Protein AF-A0A7W6G8P4-F1 (afdb_monomer_lite)

Organism: NCBI:txid563162

Structure (mmCIF, N/CA/C/O backbone):
data_AF-A0A7W6G8P4-F1
#
_entry.id   AF-A0A7W6G8P4-F1
#
loop_
_atom_site.group_PDB
_atom_site.id
_atom_site.type_symbol
_atom_site.label_atom_id
_atom_site.label_alt_id
_atom_site.label_comp_id
_atom_site.label_asym_id
_atom_site.label_entity_id
_atom_site.label_seq_id
_atom_site.pdbx_PDB_ins_code
_atom_site.Cartn_x
_atom_site.Cartn_y
_atom_site.Cartn_z
_atom_site.occupancy
_atom_site.B_iso_or_equiv
_atom_site.auth_seq_id
_atom_site.auth_comp_id
_atom_site.auth_asym_id
_atom_site.auth_atom_id
_atom_site.pdbx_PDB_model_num
ATOM 1 N N . MET A 1 1 ? -8.821 2.209 -4.587 1.00 87.88 1 MET A N 1
ATOM 2 C CA . MET A 1 1 ? -7.518 1.733 -4.073 1.00 87.88 1 MET A CA 1
ATOM 3 C C . MET A 1 1 ? -6.328 2.137 -4.944 1.00 87.88 1 MET A C 1
ATOM 5 O O . MET A 1 1 ? -5.548 2.954 -4.483 1.00 87.88 1 MET A O 1
ATOM 9 N N . LYS A 1 2 ? -6.183 1.670 -6.198 1.00 90.88 2 LYS A N 1
ATOM 10 C CA . LYS A 1 2 ? -5.050 2.070 -7.073 1.00 90.88 2 LYS A CA 1
ATOM 11 C C . LYS A 1 2 ? -4.838 3.594 -7.137 1.00 90.88 2 LYS A C 1
ATOM 13 O O . LYS A 1 2 ? -3.726 4.069 -6.953 1.00 90.88 2 LYS A O 1
ATOM 18 N N . SER A 1 3 ? -5.909 4.361 -7.347 1.00 89.56 3 SER A N 1
ATOM 19 C CA . SER A 1 3 ? -5.867 5.833 -7.365 1.00 89.56 3 SER A CA 1
ATOM 20 C C . SER A 1 3 ? -5.354 6.444 -6.056 1.00 89.56 3 SER A C 1
ATOM 22 O O . SER A 1 3 ? -4.616 7.423 -6.090 1.00 89.56 3 SER A O 1
ATOM 24 N N . ALA A 1 4 ? -5.699 5.846 -4.915 1.00 89.50 4 ALA A N 1
ATOM 25 C CA . ALA A 1 4 ? -5.239 6.270 -3.598 1.00 89.50 4 ALA A CA 1
ATOM 26 C C . ALA A 1 4 ? -3.732 6.058 -3.433 1.00 89.50 4 ALA A C 1
ATOM 28 O O . ALA A 1 4 ? -3.026 6.955 -2.994 1.00 89.50 4 ALA A O 1
ATOM 29 N N . LEU A 1 5 ? -3.231 4.897 -3.860 1.00 92.12 5 LEU A N 1
ATOM 30 C CA . LEU A 1 5 ? -1.807 4.561 -3.836 1.00 92.12 5 LEU A CA 1
ATOM 31 C C . LEU A 1 5 ? -0.981 5.492 -4.737 1.00 92.12 5 LEU A C 1
ATOM 33 O O . LEU A 1 5 ? 0.077 5.972 -4.326 1.00 92.12 5 LEU A O 1
ATOM 37 N N . VAL A 1 6 ? -1.505 5.829 -5.920 1.00 94.00 6 VAL A N 1
ATOM 38 C CA . VAL A 1 6 ? -0.898 6.844 -6.796 1.00 94.00 6 VAL A CA 1
ATOM 39 C C . VAL A 1 6 ? -0.888 8.214 -6.113 1.00 94.00 6 VAL A C 1
ATOM 41 O O . VAL A 1 6 ? 0.149 8.874 -6.076 1.00 94.00 6 VAL A O 1
ATOM 44 N N . GLY A 1 7 ? -2.009 8.626 -5.511 1.00 89.81 7 GLY A N 1
ATOM 45 C CA . GLY A 1 7 ? -2.103 9.868 -4.731 1.00 89.81 7 GLY A CA 1
ATOM 46 C C . GLY A 1 7 ? -1.188 9.898 -3.497 1.00 89.81 7 GLY A C 1
ATOM 47 O O . GLY A 1 7 ? -0.763 10.967 -3.058 1.00 89.81 7 GLY A O 1
ATOM 48 N N . ALA A 1 8 ? -0.824 8.728 -2.973 1.00 89.94 8 ALA A N 1
ATOM 49 C CA . ALA A 1 8 ? 0.129 8.562 -1.883 1.00 89.94 8 ALA A CA 1
ATOM 50 C C . ALA A 1 8 ? 1.601 8.672 -2.310 1.00 89.94 8 ALA A C 1
ATOM 52 O O . ALA A 1 8 ? 2.490 8.689 -1.447 1.00 89.94 8 ALA A O 1
ATOM 53 N N . GLY A 1 9 ? 1.855 8.749 -3.619 1.00 91.38 9 GLY A N 1
ATOM 54 C CA . GLY A 1 9 ? 3.179 8.928 -4.202 1.00 91.38 9 GLY A CA 1
ATOM 55 C C . GLY A 1 9 ? 3.768 7.686 -4.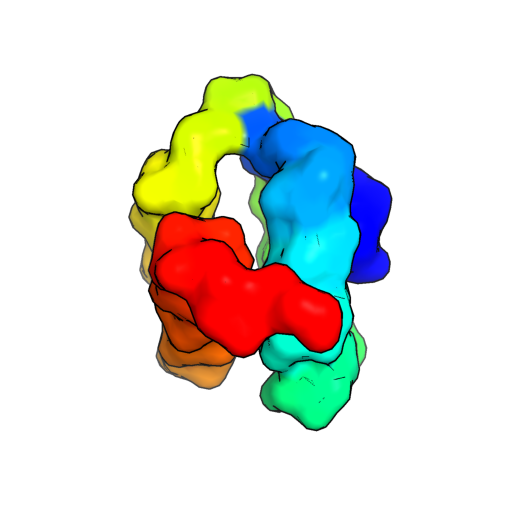870 1.00 91.38 9 GLY A C 1
ATOM 56 O O . GLY A 1 9 ? 4.921 7.743 -5.299 1.00 91.38 9 GLY A O 1
ATOM 57 N N . LEU A 1 10 ? 3.030 6.578 -4.973 1.00 92.88 10 LEU A N 1
ATOM 58 C CA . LEU A 1 10 ? 3.509 5.386 -5.674 1.00 92.88 10 LEU A CA 1
ATOM 59 C C . LEU A 1 10 ? 3.364 5.523 -7.193 1.00 92.88 10 LEU A C 1
ATOM 61 O O . LEU A 1 10 ? 2.503 6.240 -7.705 1.00 92.88 10 LEU A O 1
ATOM 65 N N . SER A 1 11 ? 4.208 4.806 -7.938 1.00 92.94 11 SER A N 1
ATOM 66 C CA . SER A 1 11 ? 4.063 4.716 -9.390 1.00 92.94 11 SER A CA 1
ATOM 67 C C . SER A 1 11 ? 2.811 3.918 -9.755 1.00 92.94 11 SER A C 1
ATOM 69 O O . SER A 1 11 ? 2.342 3.068 -8.994 1.00 92.94 11 SER A O 1
ATOM 71 N N . GLU A 1 12 ? 2.267 4.176 -10.938 1.00 92.12 12 GLU A N 1
ATOM 72 C CA . GLU A 1 12 ? 1.082 3.481 -11.429 1.00 92.12 12 GLU A CA 1
ATOM 73 C C . GLU A 1 12 ? 1.209 1.941 -11.481 1.00 92.12 12 GLU A C 1
ATOM 75 O O . GLU A 1 12 ? 0.277 1.283 -11.008 1.00 92.12 12 GLU A O 1
ATOM 80 N N . PRO A 1 13 ? 2.319 1.340 -11.969 1.00 91.50 13 PRO A N 1
ATOM 81 C CA . PRO A 1 13 ? 2.459 -0.119 -11.989 1.00 91.50 13 PRO A CA 1
ATOM 82 C C . PRO A 1 13 ? 2.541 -0.731 -10.585 1.00 91.50 13 PRO A C 1
ATOM 84 O O . PRO A 1 13 ? 1.888 -1.736 -10.318 1.00 91.50 13 PRO A O 1
ATOM 87 N N . VAL A 1 14 ? 3.266 -0.097 -9.655 1.00 90.94 14 VAL A N 1
ATOM 88 C CA . VAL A 1 14 ? 3.344 -0.572 -8.261 1.00 90.94 14 VAL A CA 1
ATOM 89 C C . VAL A 1 14 ? 1.983 -0.447 -7.579 1.00 90.94 14 VAL A C 1
ATOM 91 O O . VAL A 1 14 ? 1.556 -1.351 -6.869 1.00 90.94 14 VAL A O 1
ATOM 94 N N . SER A 1 15 ? 1.268 0.648 -7.841 1.00 93.94 15 SER A N 1
ATOM 95 C CA . SER A 1 15 ? -0.070 0.887 -7.295 1.00 93.94 15 SER A CA 1
ATOM 96 C C . SER A 1 15 ? -1.101 -0.124 -7.793 1.00 93.94 15 SER A C 1
ATOM 98 O O . SER A 1 15 ? -2.032 -0.446 -7.060 1.00 93.94 15 SER A O 1
ATOM 100 N N . ALA A 1 16 ? -0.972 -0.600 -9.035 1.00 93.19 16 ALA A N 1
ATOM 101 C CA . ALA A 1 16 ? -1.844 -1.635 -9.578 1.00 93.19 16 ALA A CA 1
ATOM 102 C C . ALA A 1 16 ? -1.612 -2.975 -8.866 1.00 93.19 16 ALA A C 1
ATOM 104 O O . ALA A 1 16 ? -2.560 -3.500 -8.290 1.00 93.19 16 ALA A O 1
ATOM 105 N N . CYS A 1 17 ? -0.359 -3.441 -8.814 1.00 92.69 17 CYS A N 1
ATOM 106 C CA . CYS A 1 17 ? 0.000 -4.679 -8.119 1.00 92.69 17 CYS A CA 1
ATOM 107 C C . CYS A 1 17 ? -0.423 -4.637 -6.643 1.00 92.69 17 CYS A C 1
ATOM 109 O O . CYS A 1 17 ? -1.161 -5.490 -6.167 1.00 92.69 17 CYS A O 1
ATOM 111 N N . MET A 1 18 ? -0.065 -3.577 -5.911 1.00 93.00 18 MET A N 1
ATOM 112 C CA . MET A 1 18 ? -0.441 -3.470 -4.500 1.00 93.00 18 MET A CA 1
ATOM 113 C C . MET A 1 18 ? -1.958 -3.460 -4.290 1.00 93.00 18 MET A C 1
ATOM 115 O O . MET A 1 18 ? -2.442 -4.065 -3.339 1.00 93.00 18 MET A O 1
ATOM 119 N N . ALA A 1 19 ? -2.723 -2.781 -5.151 1.00 93.25 19 ALA A N 1
ATOM 120 C CA . ALA A 1 19 ? -4.174 -2.737 -5.008 1.00 93.25 19 ALA A CA 1
ATOM 121 C C . ALA A 1 19 ? -4.811 -4.133 -5.102 1.00 93.25 19 ALA A C 1
ATOM 123 O O . ALA A 1 19 ? -5.748 -4.399 -4.352 1.00 93.25 19 ALA A O 1
ATOM 124 N N . GLU A 1 20 ? -4.288 -5.008 -5.961 1.00 91.56 20 GLU A N 1
ATOM 125 C CA . GLU A 1 20 ? -4.762 -6.387 -6.126 1.00 91.56 20 GLU A CA 1
ATOM 126 C C . GLU A 1 20 ? -4.620 -7.200 -4.829 1.00 91.56 20 GLU A C 1
ATOM 128 O O . GLU A 1 20 ? -5.584 -7.803 -4.364 1.00 91.56 20 GLU A O 1
ATOM 133 N N . HIS A 1 21 ? -3.475 -7.105 -4.146 1.00 90.81 21 HIS A N 1
ATOM 134 C CA . HIS A 1 21 ? -3.219 -7.865 -2.906 1.00 90.81 21 HIS A CA 1
ATOM 135 C C . HIS A 1 21 ? -3.835 -7.271 -1.641 1.00 90.81 21 HIS A C 1
ATOM 137 O O . HIS A 1 21 ? -3.817 -7.903 -0.581 1.00 90.81 21 HIS A O 1
ATOM 143 N N . MET A 1 22 ? -4.349 -6.044 -1.717 1.00 91.19 22 MET A N 1
ATOM 144 C CA . MET A 1 22 ? -4.856 -5.312 -0.554 1.00 91.19 22 MET A CA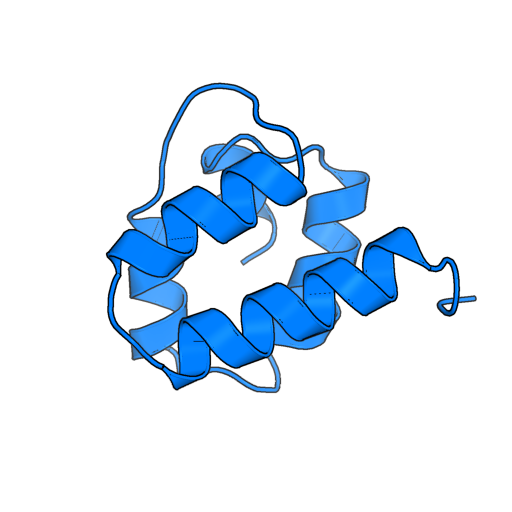 1
ATOM 145 C C . MET A 1 22 ? -6.382 -5.294 -0.473 1.00 91.19 22 MET A C 1
ATOM 147 O O . MET A 1 22 ? -6.920 -5.391 0.630 1.00 91.19 22 MET A O 1
ATOM 151 N N . VAL A 1 23 ? -7.085 -5.170 -1.606 1.00 88.62 23 VAL A N 1
ATOM 152 C CA . VAL A 1 23 ? -8.554 -5.007 -1.631 1.00 88.62 23 VAL A CA 1
ATOM 153 C C . VAL A 1 23 ? -9.281 -6.227 -1.057 1.00 88.62 23 VAL A C 1
ATOM 155 O O . VAL A 1 23 ? -10.271 -6.055 -0.353 1.00 88.62 23 VAL A O 1
ATOM 158 N N . ASP A 1 24 ? -8.742 -7.431 -1.251 1.00 86.81 24 ASP A N 1
ATOM 159 C CA . ASP A 1 24 ? -9.343 -8.673 -0.742 1.00 86.81 24 ASP A CA 1
ATOM 160 C C . ASP A 1 24 ? -9.007 -8.970 0.728 1.00 86.81 24 ASP A C 1
ATOM 162 O O . ASP A 1 24 ? -9.524 -9.921 1.318 1.00 86.81 24 ASP A O 1
ATOM 166 N N . LYS A 1 25 ? -8.091 -8.199 1.325 1.00 89.75 25 LYS A N 1
ATOM 167 C CA . LYS A 1 25 ? -7.564 -8.443 2.677 1.00 89.75 25 LYS A CA 1
ATOM 168 C C . LYS A 1 25 ? -7.912 -7.3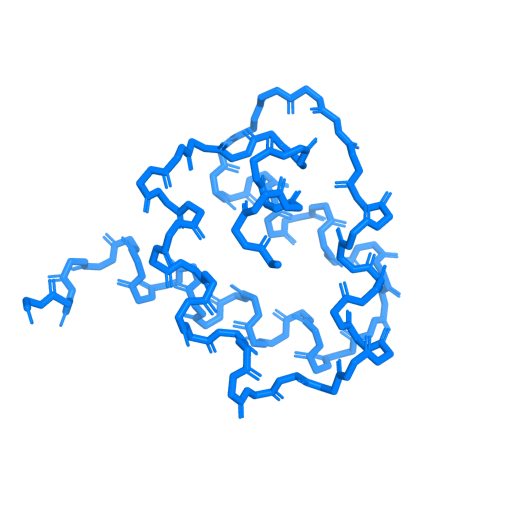48 3.675 1.00 89.75 25 LYS A C 1
ATOM 170 O O . LYS A 1 25 ? -7.818 -7.599 4.870 1.00 89.75 25 LYS A O 1
ATOM 175 N N . LEU A 1 26 ? -8.280 -6.156 3.209 1.00 90.69 26 LEU A N 1
ATOM 176 C CA . LEU A 1 26 ? -8.591 -5.011 4.059 1.00 90.69 26 LEU A CA 1
ATOM 177 C C . LEU A 1 26 ? -10.072 -4.661 3.997 1.00 90.69 26 LEU A C 1
ATOM 179 O O . LEU A 1 26 ? -10.698 -4.652 2.940 1.00 90.69 26 LEU A O 1
ATOM 183 N N . THR A 1 27 ? -10.624 -4.288 5.146 1.00 92.69 27 THR A N 1
ATOM 184 C CA . THR A 1 27 ? -11.968 -3.711 5.216 1.00 92.69 27 THR A CA 1
ATOM 185 C C . THR A 1 27 ? -12.006 -2.311 4.592 1.00 92.69 27 THR A C 1
ATOM 187 O O . THR A 1 27 ? -10.993 -1.614 4.504 1.00 92.69 27 THR A O 1
ATOM 190 N N . ILE A 1 28 ? -13.202 -1.831 4.233 1.00 90.06 28 ILE A N 1
ATOM 191 C CA . ILE A 1 28 ? -13.394 -0.465 3.706 1.00 90.06 28 ILE A CA 1
ATOM 192 C C . ILE A 1 28 ? -12.835 0.594 4.671 1.00 90.06 28 ILE A C 1
ATOM 194 O O . ILE A 1 28 ? -12.234 1.573 4.232 1.00 90.06 28 ILE A O 1
ATOM 198 N N . SER A 1 29 ? -12.995 0.398 5.984 1.00 90.81 29 SER A N 1
ATOM 199 C CA . SER A 1 29 ? -12.453 1.315 6.995 1.00 90.81 29 SER A CA 1
ATOM 200 C C . SER A 1 29 ? -10.924 1.388 6.945 1.00 90.81 29 SER A C 1
ATOM 202 O O . SER A 1 29 ? -10.357 2.475 7.005 1.00 90.81 29 SER A O 1
ATOM 204 N N . GLN A 1 30 ? -10.255 0.248 6.783 1.00 92.88 30 GLN A N 1
ATOM 205 C CA . GLN A 1 30 ? -8.797 0.157 6.677 1.00 92.88 30 GLN A CA 1
ATOM 206 C C . GLN A 1 30 ? -8.271 0.736 5.359 1.00 92.88 30 GLN A C 1
ATOM 208 O O . GLN A 1 30 ? -7.280 1.461 5.350 1.00 92.88 30 GLN A O 1
ATOM 213 N N . LEU A 1 31 ? -8.972 0.504 4.246 1.00 89.50 31 LEU A N 1
ATOM 214 C CA . LEU A 1 31 ? -8.642 1.122 2.957 1.00 89.50 31 LEU A CA 1
ATOM 215 C C . LEU A 1 31 ? -8.714 2.656 3.026 1.00 89.50 31 LEU A C 1
ATOM 217 O O . LEU A 1 31 ? -7.835 3.340 2.506 1.00 89.50 31 LEU A O 1
ATOM 221 N N . ARG A 1 32 ? -9.705 3.209 3.735 1.00 89.50 32 ARG A N 1
ATOM 222 C CA . ARG A 1 32 ? -9.828 4.663 3.937 1.00 89.50 32 ARG A CA 1
ATOM 223 C C . ARG A 1 32 ? -8.673 5.267 4.737 1.00 89.50 32 ARG A C 1
ATOM 225 O O . ARG A 1 32 ? -8.311 6.415 4.493 1.00 89.50 32 ARG A O 1
ATOM 232 N N . GLN A 1 33 ? -8.062 4.520 5.658 1.00 89.25 33 GLN A N 1
ATOM 233 C CA . GLN A 1 33 ? -6.862 4.994 6.363 1.00 89.25 33 GLN A CA 1
ATOM 234 C C . GLN A 1 33 ? -5.694 5.207 5.387 1.00 89.25 33 GLN A C 1
ATOM 236 O O . GLN A 1 33 ? -4.925 6.155 5.533 1.00 89.25 33 GLN A O 1
ATOM 241 N N . LEU A 1 34 ? -5.583 4.356 4.363 1.00 88.12 34 LEU A N 1
ATOM 242 C CA . LEU A 1 34 ? -4.560 4.469 3.323 1.00 88.12 34 LEU A CA 1
ATOM 243 C C . LEU A 1 34 ? -4.851 5.608 2.342 1.00 88.12 34 LEU A C 1
ATOM 245 O O . LEU A 1 34 ? -3.920 6.244 1.863 1.00 88.12 34 LEU A O 1
ATOM 249 N N . GLU A 1 35 ? -6.122 5.912 2.076 1.00 85.31 35 GLU A N 1
ATOM 250 C CA . GLU A 1 35 ? -6.529 7.071 1.265 1.00 85.31 35 GLU A CA 1
ATOM 251 C C . GLU A 1 35 ? -6.141 8.413 1.902 1.00 85.31 35 GLU A C 1
ATOM 253 O O . GLU A 1 35 ? -5.893 9.389 1.192 1.00 85.31 35 GLU A O 1
ATOM 258 N N . ALA A 1 36 ? -6.036 8.457 3.233 1.00 85.88 36 ALA A N 1
ATOM 259 C CA . ALA A 1 36 ? -5.563 9.633 3.958 1.00 85.88 36 ALA A CA 1
ATOM 260 C C . ALA A 1 36 ? -4.048 9.870 3.802 1.00 85.88 36 ALA A C 1
ATOM 262 O O . ALA A 1 36 ? -3.569 10.984 4.029 1.00 85.88 36 ALA A O 1
ATOM 263 N N . LEU A 1 37 ? -3.278 8.854 3.392 1.00 84.12 37 LEU A N 1
ATOM 264 C CA . LEU A 1 37 ? -1.869 9.016 3.045 1.00 84.12 37 LEU A CA 1
ATOM 265 C C . LEU A 1 37 ? -1.772 9.646 1.656 1.00 84.12 37 LEU A C 1
ATOM 267 O O . LEU A 1 37 ? -1.635 8.950 0.662 1.00 84.12 37 LEU A O 1
ATOM 271 N N . GLN A 1 38 ? -1.793 10.972 1.580 1.00 84.12 38 GLN A N 1
ATOM 272 C CA . GLN A 1 38 ? -1.367 11.688 0.376 1.00 84.12 38 GLN A CA 1
ATOM 273 C C . GLN A 1 38 ? 0.072 12.179 0.525 1.00 84.12 38 GLN A C 1
ATOM 275 O O . GLN A 1 38 ? 0.600 12.333 1.635 1.00 84.12 38 GLN A O 1
ATOM 280 N N . GLY A 1 39 ? 0.766 12.394 -0.590 1.00 83.56 39 GLY A N 1
ATOM 281 C CA . GLY A 1 39 ? 2.079 13.020 -0.521 1.00 83.56 39 GLY A CA 1
ATOM 282 C C . GLY A 1 39 ? 2.901 12.974 -1.800 1.00 83.56 39 GLY A C 1
ATOM 283 O O . GLY A 1 39 ? 2.425 12.516 -2.837 1.00 83.56 39 GLY A O 1
ATOM 284 N N . PRO A 1 40 ? 4.146 13.477 -1.730 1.00 87.50 40 PRO A N 1
ATOM 285 C CA . PRO A 1 40 ? 5.054 13.478 -2.868 1.00 87.50 40 PRO A CA 1
ATOM 286 C C . PRO A 1 40 ? 5.364 12.053 -3.325 1.00 87.50 40 PRO A C 1
ATOM 288 O O . PRO A 1 40 ? 5.165 11.095 -2.578 1.00 87.50 40 PRO A O 1
ATOM 291 N N . LYS A 1 41 ? 5.913 11.932 -4.539 1.00 85.12 41 LYS A N 1
ATOM 292 C CA . LYS A 1 41 ? 6.412 10.656 -5.061 1.00 85.12 41 LYS A CA 1
ATOM 293 C C . LYS A 1 41 ? 7.378 10.008 -4.066 1.00 85.12 41 LYS A C 1
ATOM 295 O O . LYS A 1 41 ? 8.272 10.675 -3.548 1.00 85.12 41 LYS A O 1
ATOM 300 N N . ARG A 1 42 ? 7.189 8.716 -3.814 1.00 88.69 42 ARG A N 1
ATOM 301 C CA . ARG A 1 42 ? 7.911 7.926 -2.811 1.00 88.69 42 ARG A CA 1
ATOM 302 C C . ARG A 1 42 ? 8.303 6.582 -3.401 1.00 88.69 42 ARG A C 1
ATOM 304 O O . ARG A 1 42 ? 7.606 6.051 -4.266 1.00 88.69 42 ARG A O 1
ATOM 311 N N . SER A 1 43 ? 9.401 6.016 -2.908 1.00 90.00 43 SER A N 1
ATOM 312 C CA . SER A 1 43 ? 9.678 4.606 -3.158 1.00 90.00 43 SER A CA 1
ATOM 313 C C . SER A 1 43 ? 8.651 3.732 -2.430 1.00 90.00 43 SER A C 1
ATOM 315 O O . SER A 1 43 ? 7.992 4.166 -1.481 1.00 90.00 43 SER A O 1
ATOM 317 N N . LEU A 1 44 ? 8.533 2.473 -2.847 1.00 89.19 44 LEU A N 1
ATOM 318 C CA . LEU A 1 44 ? 7.675 1.506 -2.166 1.00 89.19 44 LEU A CA 1
ATOM 319 C C . LEU A 1 44 ? 8.086 1.304 -0.697 1.00 89.19 44 LEU A C 1
ATOM 321 O O . LEU A 1 44 ? 7.232 1.203 0.182 1.00 89.19 44 LEU A O 1
ATOM 325 N N . PHE A 1 45 ? 9.388 1.328 -0.412 1.00 91.19 45 PHE A N 1
ATOM 326 C CA . PHE A 1 45 ? 9.898 1.260 0.955 1.00 91.19 45 PHE A CA 1
ATOM 327 C C . PHE A 1 45 ? 9.474 2.480 1.788 1.00 91.19 45 PHE A C 1
ATOM 329 O O . PHE A 1 45 ? 8.944 2.322 2.889 1.00 91.19 45 PHE A O 1
ATOM 336 N N . ASP A 1 46 ? 9.631 3.692 1.247 1.00 92.06 46 ASP A N 1
ATOM 337 C CA . ASP A 1 46 ? 9.214 4.926 1.928 1.00 92.06 46 ASP A CA 1
ATOM 338 C C . ASP A 1 46 ? 7.705 4.949 2.186 1.00 92.06 46 ASP A C 1
ATOM 340 O O . ASP A 1 46 ? 7.251 5.424 3.228 1.00 92.06 46 ASP A O 1
ATOM 344 N N . TYR A 1 47 ? 6.921 4.404 1.253 1.00 92.25 47 TYR A N 1
ATOM 345 C CA . TYR A 1 47 ? 5.483 4.245 1.421 1.00 92.25 47 TYR A CA 1
ATOM 346 C C . TYR A 1 47 ? 5.145 3.311 2.591 1.00 92.25 47 TYR A C 1
ATOM 348 O O . TYR A 1 47 ? 4.376 3.698 3.468 1.00 92.25 47 TYR A O 1
ATOM 356 N N . VAL A 1 48 ? 5.769 2.130 2.683 1.00 92.75 48 VAL A N 1
ATOM 357 C CA . VAL A 1 48 ? 5.569 1.209 3.820 1.00 92.75 48 VAL A CA 1
ATOM 358 C C . VAL A 1 48 ? 5.949 1.877 5.148 1.00 92.75 48 VAL A C 1
ATOM 360 O O . VAL A 1 48 ? 5.244 1.723 6.148 1.00 92.75 48 VAL A O 1
ATOM 363 N N . MET A 1 49 ? 7.020 2.673 5.170 1.00 92.94 49 MET A N 1
ATOM 364 C CA . MET A 1 49 ? 7.416 3.428 6.364 1.00 92.94 49 MET A CA 1
ATOM 365 C C . MET A 1 49 ? 6.411 4.530 6.728 1.00 92.94 49 MET A C 1
ATOM 367 O O . MET A 1 49 ? 6.182 4.779 7.913 1.00 92.94 49 MET A O 1
ATOM 371 N N . ALA A 1 50 ? 5.769 5.164 5.745 1.00 92.19 50 ALA A N 1
ATOM 372 C CA . ALA A 1 50 ? 4.681 6.108 5.989 1.00 92.19 50 ALA A CA 1
ATOM 373 C C . ALA A 1 50 ? 3.432 5.406 6.550 1.00 92.19 50 ALA A C 1
ATOM 375 O O . ALA A 1 50 ? 2.829 5.898 7.501 1.00 92.19 50 ALA A O 1
ATOM 376 N N . VAL A 1 51 ? 3.096 4.224 6.029 1.00 92.25 51 VAL A N 1
ATOM 377 C CA . VAL A 1 51 ? 1.951 3.408 6.468 1.00 92.25 51 VAL A CA 1
ATOM 378 C C . VAL A 1 51 ? 2.091 2.957 7.919 1.00 92.25 51 VAL A C 1
ATOM 380 O O . VAL A 1 51 ? 1.105 2.942 8.652 1.00 92.25 51 VAL A O 1
ATOM 383 N N . ARG A 1 52 ? 3.315 2.701 8.398 1.00 91.81 52 ARG A N 1
ATOM 384 C CA . ARG A 1 52 ? 3.572 2.405 9.822 1.00 91.81 52 ARG A CA 1
ATOM 385 C C . ARG A 1 52 ? 3.078 3.490 10.784 1.00 91.81 52 ARG A C 1
ATOM 387 O O . ARG A 1 52 ? 2.836 3.189 11.947 1.00 91.81 52 ARG A O 1
ATOM 394 N N . ARG A 1 53 ? 2.879 4.727 10.315 1.00 90.12 53 ARG A N 1
ATOM 395 C CA . ARG A 1 53 ? 2.351 5.835 11.131 1.00 90.12 53 ARG A CA 1
ATOM 396 C C . ARG A 1 53 ? 0.843 5.745 11.383 1.00 90.12 53 ARG A C 1
ATOM 398 O O . ARG A 1 53 ? 0.368 6.392 12.308 1.00 90.12 53 ARG A O 1
ATOM 405 N N . ILE A 1 54 ? 0.106 4.944 10.606 1.00 89.44 54 ILE A N 1
ATOM 406 C CA . ILE A 1 54 ? -1.336 4.707 10.803 1.00 89.44 54 ILE A CA 1
ATOM 407 C C . ILE A 1 54 ? -1.595 3.907 12.092 1.00 89.44 54 ILE A C 1
ATOM 409 O O . ILE A 1 54 ? -2.667 4.027 12.672 1.00 89.44 54 ILE A O 1
ATOM 413 N N . GLN A 1 55 ? -0.602 3.145 12.577 1.00 90.69 55 GLN A N 1
ATOM 414 C CA . GLN A 1 55 ? -0.686 2.317 13.793 1.00 90.69 55 GLN A CA 1
ATOM 415 C C . GLN A 1 55 ? -1.805 1.257 13.767 1.00 90.69 55 GLN A C 1
ATOM 417 O O . GLN A 1 55 ? -2.159 0.713 14.808 1.00 90.69 55 GLN A O 1
ATOM 422 N N . ASP A 1 56 ? -2.314 0.913 12.582 1.00 95.06 56 ASP A N 1
ATOM 423 C CA . ASP A 1 56 ? -3.210 -0.224 12.365 1.00 95.06 56 ASP A CA 1
ATOM 424 C C . ASP A 1 56 ? -2.366 -1.459 11.975 1.00 95.06 56 ASP A C 1
ATOM 426 O O . ASP A 1 56 ? -1.763 -1.478 10.893 1.00 95.06 56 ASP A O 1
ATOM 430 N N . PRO A 1 57 ? -2.251 -2.482 12.847 1.00 93.75 57 PRO A N 1
ATOM 431 C CA . PRO A 1 57 ? -1.357 -3.618 12.620 1.00 93.75 57 PRO A CA 1
ATOM 432 C C . PRO A 1 57 ? -1.697 -4.423 11.367 1.00 93.75 57 PRO A C 1
ATOM 434 O O . PRO A 1 57 ? -0.800 -4.957 10.711 1.00 93.75 57 PRO A O 1
ATOM 437 N N . GLU A 1 58 ? -2.981 -4.522 11.025 1.00 94.31 58 GLU A N 1
ATOM 438 C CA . GLU A 1 58 ? -3.423 -5.281 9.863 1.00 94.31 58 GLU A CA 1
ATOM 439 C C . GLU A 1 58 ? -3.114 -4.525 8.574 1.00 94.31 58 GLU A C 1
ATOM 441 O O . GLU A 1 58 ? -2.547 -5.114 7.651 1.00 94.31 58 GLU A O 1
ATOM 446 N N . VAL A 1 59 ? -3.359 -3.213 8.545 1.00 94.12 59 VAL A N 1
ATOM 447 C CA . VAL A 1 59 ? -2.959 -2.358 7.420 1.00 94.12 59 VAL A CA 1
ATOM 448 C C . VAL A 1 59 ? -1.454 -2.424 7.192 1.00 94.12 59 VAL A C 1
ATOM 450 O O . VAL A 1 59 ? -1.014 -2.613 6.058 1.00 94.12 59 VAL A O 1
ATOM 453 N N . ILE A 1 60 ? -0.648 -2.337 8.252 1.00 94.94 60 ILE A N 1
ATOM 454 C CA . ILE A 1 60 ? 0.814 -2.433 8.151 1.00 94.94 60 ILE A CA 1
ATOM 455 C C . ILE A 1 60 ? 1.232 -3.798 7.595 1.00 94.94 60 ILE A C 1
ATOM 457 O O . ILE A 1 60 ? 2.040 -3.861 6.665 1.00 94.94 60 ILE A O 1
ATOM 461 N N . ARG A 1 61 ? 0.675 -4.887 8.137 1.00 95.06 61 ARG A N 1
ATOM 462 C CA . ARG A 1 61 ? 1.002 -6.260 7.729 1.00 95.06 61 ARG A CA 1
ATOM 463 C C . ARG A 1 61 ? 0.649 -6.513 6.266 1.00 95.06 61 ARG A C 1
ATOM 465 O O . ARG A 1 61 ? 1.493 -7.005 5.522 1.00 95.06 61 ARG A O 1
ATOM 472 N N . VAL A 1 62 ? -0.576 -6.188 5.858 1.00 95.00 62 VAL A N 1
ATOM 473 C CA . VAL A 1 62 ? -1.057 -6.422 4.489 1.00 95.00 62 VAL A CA 1
ATOM 474 C C . VAL A 1 62 ? -0.287 -5.559 3.496 1.00 95.00 62 VAL A C 1
ATOM 476 O O . VAL A 1 62 ? 0.158 -6.064 2.470 1.00 95.00 62 VAL A O 1
ATOM 479 N N . THR A 1 63 ? -0.046 -4.288 3.823 1.00 92.94 63 THR A N 1
ATOM 480 C CA . THR A 1 63 ? 0.714 -3.389 2.945 1.00 92.94 63 THR A CA 1
ATOM 481 C C . THR A 1 63 ? 2.156 -3.861 2.760 1.00 92.94 63 THR A C 1
ATOM 483 O O . THR A 1 63 ? 2.662 -3.859 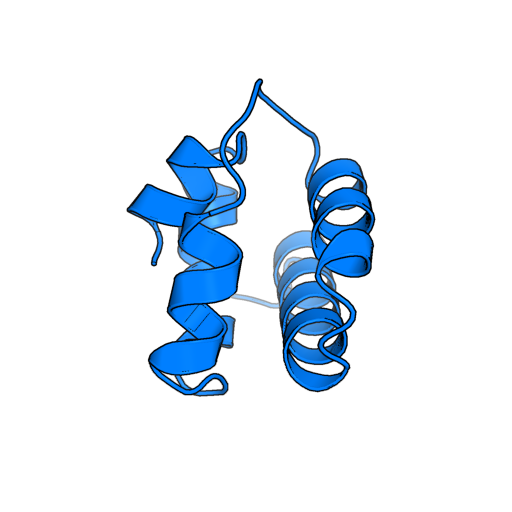1.641 1.00 92.94 63 THR A O 1
ATOM 486 N N . ALA A 1 64 ? 2.822 -4.297 3.834 1.00 93.19 64 ALA A N 1
ATOM 487 C CA . ALA A 1 64 ? 4.182 -4.828 3.754 1.00 93.19 64 ALA A CA 1
ATOM 488 C C . ALA A 1 64 ? 4.246 -6.151 2.972 1.00 93.19 64 ALA A C 1
ATOM 490 O O . ALA A 1 64 ? 5.181 -6.356 2.201 1.00 93.19 64 ALA A O 1
ATOM 491 N N . ALA A 1 65 ? 3.248 -7.027 3.134 1.00 93.12 65 ALA A N 1
ATOM 492 C CA . ALA A 1 65 ? 3.151 -8.270 2.374 1.00 93.12 65 ALA A CA 1
ATOM 493 C C . ALA A 1 65 ? 2.958 -8.002 0.873 1.00 93.12 65 ALA A C 1
ATOM 495 O O . ALA A 1 65 ? 3.724 -8.520 0.064 1.00 93.12 65 ALA A O 1
ATOM 496 N N . ALA A 1 66 ? 2.008 -7.132 0.512 1.00 92.88 66 ALA A N 1
ATOM 497 C CA . ALA A 1 66 ? 1.779 -6.711 -0.870 1.00 92.88 66 ALA A CA 1
ATOM 498 C C . ALA A 1 66 ? 3.036 -6.069 -1.477 1.00 92.88 66 ALA A C 1
ATOM 500 O O . ALA A 1 66 ? 3.429 -6.399 -2.590 1.00 92.88 66 ALA A O 1
ATOM 501 N N . ALA A 1 67 ? 3.725 -5.206 -0.723 1.00 92.00 67 ALA A N 1
ATOM 502 C CA . ALA A 1 67 ? 4.986 -4.617 -1.162 1.00 92.00 67 ALA A CA 1
ATOM 503 C C . ALA A 1 67 ? 6.058 -5.683 -1.455 1.00 92.00 67 ALA A C 1
ATOM 505 O O . ALA A 1 67 ? 6.745 -5.598 -2.471 1.00 92.00 67 ALA A O 1
ATOM 506 N N . GLY A 1 68 ? 6.183 -6.701 -0.597 1.00 91.50 68 GLY A N 1
ATOM 507 C CA . GLY A 1 68 ? 7.103 -7.819 -0.810 1.00 91.50 68 GLY A CA 1
ATOM 508 C C . GLY A 1 68 ? 6.796 -8.601 -2.089 1.00 91.50 68 GLY A C 1
ATOM 509 O O . GLY A 1 68 ? 7.704 -8.855 -2.880 1.00 91.50 68 GLY A O 1
ATOM 510 N N . LEU A 1 69 ? 5.520 -8.915 -2.328 1.00 90.19 69 LEU A N 1
ATOM 511 C CA . LEU A 1 69 ? 5.071 -9.622 -3.532 1.00 90.19 69 LEU A CA 1
ATOM 512 C C . LEU A 1 69 ? 5.372 -8.809 -4.801 1.00 90.19 69 LEU A C 1
ATOM 514 O O . LEU A 1 69 ? 6.102 -9.285 -5.675 1.00 90.19 69 LEU A O 1
ATOM 518 N N . CYS A 1 70 ? 4.974 -7.536 -4.819 1.00 89.69 70 CYS A N 1
ATOM 519 C CA . CYS A 1 70 ? 5.171 -6.634 -5.953 1.00 89.69 70 CYS A CA 1
ATOM 520 C C . CYS A 1 70 ? 6.642 -6.308 -6.258 1.00 89.69 70 CYS A C 1
ATOM 522 O O . CYS A 1 70 ? 6.969 -5.969 -7.394 1.00 89.69 70 CYS A O 1
ATOM 524 N N 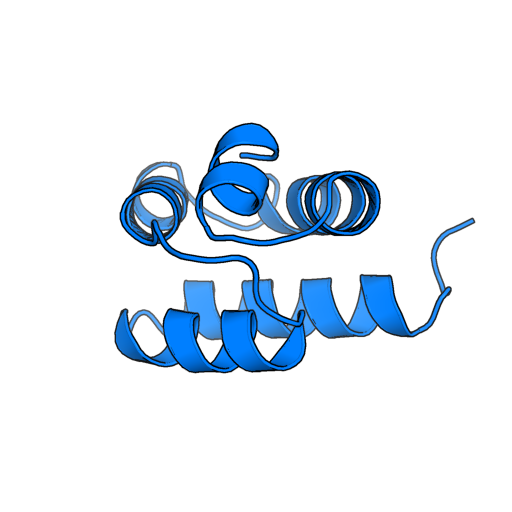. MET A 1 71 ? 7.546 -6.392 -5.272 1.00 83.88 71 MET A N 1
ATOM 525 C CA . MET A 1 71 ? 8.993 -6.237 -5.496 1.00 83.88 71 MET A CA 1
ATOM 526 C C . MET A 1 71 ? 9.663 -7.515 -5.989 1.00 83.88 71 MET A C 1
ATOM 528 O O . MET A 1 71 ? 10.628 -7.446 -6.746 1.00 83.88 71 MET A O 1
ATOM 532 N N . SER A 1 72 ? 9.192 -8.673 -5.526 1.00 72.88 72 SER A N 1
ATOM 533 C CA . SER A 1 72 ? 9.832 -9.965 -5.794 1.00 72.88 72 SER A CA 1
ATOM 534 C C . SER A 1 72 ? 9.615 -10.486 -7.219 1.00 72.88 72 SER A C 1
ATOM 536 O O . SER A 1 72 ? 10.273 -11.446 -7.618 1.00 72.88 72 SER A O 1
ATOM 538 N N . GLY A 1 73 ? 8.717 -9.866 -7.997 1.00 60.06 73 GLY A N 1
ATOM 539 C CA . GLY A 1 73 ? 8.385 -10.321 -9.351 1.00 60.06 73 GLY A CA 1
ATOM 540 C C . GLY A 1 73 ? 7.736 -11.709 -9.375 1.00 60.06 73 GLY A C 1
ATOM 541 O O . GLY A 1 73 ? 7.776 -12.388 -10.397 1.00 60.06 73 GLY A O 1
ATOM 542 N N . TRP A 1 74 ? 7.169 -12.155 -8.248 1.00 58.50 74 TRP A N 1
ATOM 543 C CA . TRP A 1 74 ? 6.464 -13.436 -8.128 1.00 58.50 74 TRP A CA 1
ATOM 544 C C . TRP A 1 74 ? 5.078 -13.444 -8.771 1.00 58.50 74 TRP A C 1
ATOM 546 O O . TRP A 1 74 ? 4.415 -14.478 -8.789 1.00 58.50 74 TRP A O 1
ATOM 556 N N . GLU A 1 75 ? 4.674 -12.325 -9.357 1.00 51.22 75 GLU A N 1
ATOM 557 C CA . GLU A 1 75 ? 3.422 -12.186 -10.080 1.00 51.22 75 GLU A CA 1
ATOM 558 C C . GLU A 1 75 ? 3.704 -12.199 -11.580 1.00 51.22 75 GLU A C 1
ATOM 560 O O . GLU A 1 75 ? 4.385 -11.322 -12.117 1.00 51.22 75 GLU A O 1
ATOM 565 N N . ARG A 1 76 ? 3.225 -13.269 -12.221 1.00 49.19 76 ARG A N 1
ATOM 566 C CA . ARG A 1 76 ? 3.105 -13.443 -13.667 1.00 49.19 76 ARG A CA 1
ATOM 567 C C . ARG A 1 76 ? 1.635 -13.452 -14.034 1.00 49.19 76 ARG A C 1
ATOM 569 O O . ARG A 1 76 ? 0.889 -14.153 -13.316 1.00 49.19 76 ARG A O 1
#

Sequence (76 aa):
MKSALVGAGLSEPVSACMAEHMVDKLTISQLRQLEALQGPKRSLFDYVMAVRRIQDPEVIRVTAAAAGLCMSGWER

pLDDT: mean 88.66, std 8.75, range [49.19, 95.06]

Secondary structure (DSSP, 8-state):
-HHHHHHTT--HHHHHHHHHHHHTTS-HHHHHHHHT---S---HHHHHHHHGGG--HHHHHHHHHHHHHHHHT---

Radius of gyration: 10.9 Å; chains: 1; bounding box: 23×27×28 Å

Foldseek 3Di:
DLVLVVQLQEDSLLSVQLCVQDVVQDDPVLVVLSSVNGDHHDDLVVSLVVQVVSVPPSSSVSSVVSSVCSVVVVDD

=== Feature glossary ===
Legend for the data blocks above and below:

— What the protein is —

The amino-acid sequence is the protein's primary structure: the linear order of residues from the N-terminus to the C-terminus, written in one-letter code. Everything else here — the 3D coordinates, the secondary structure, the domain annotations — is ultimately a consequence of this string.

Database cross-references. InterPro integrates a dozen domain/family signature databases into unified entries with residue-range hits. GO terms attach function/proce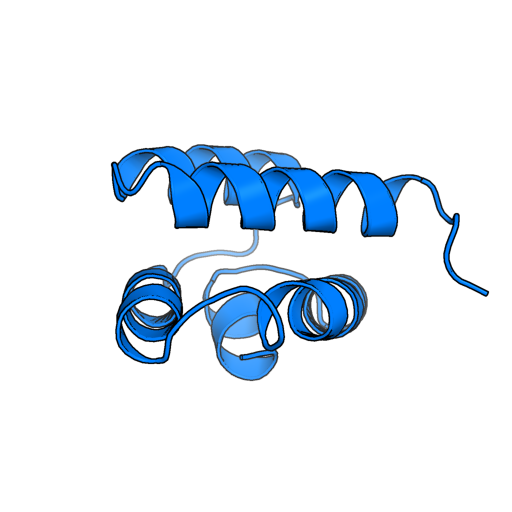ss/location labels with evidence codes. CATH codes position the fold in a four-level structural taxonomy. Organism is the NCBI-taxonomy species name.

— Where its atoms are —

The mmCIF block holds the 3D Cartesian coordinates of each backbone atom (N, Cα, C, O) in ångströms. mmCIF is the PDB's canonical archive format — a tagged-loop text representation of the atomic model.

The six renders are orthographic views along the three Cartesian axes in both directions. Representation (cartoon, sticks, or surface) and color scheme (sequence-rainbow or by-chain) vary across proteins so the training set covers all the common visualization conventions.

— Local backbone conformation —

Secondary structure is the local, repeating backbone conformation. DSSP classifies it into eight states by reading the hydrogen-bond network: three helix types (H, G, I), two β types (E, B), two non-regular types (T, S), and unstructured coil (-).

SS3 is a coarse helix/strand/coil call (letters a/b/c) made by the P-SEA algorithm from inter-Cα distances and dihedrals. It is less detailed than DSSP but needs only Cα positions.

Backbone dihedral angles. Every residue except chain termini has a φ (preceding-C → N → Cα → C) and a ψ (N → Cα → C → next-N). They are reported in degrees following the IUPAC sign convention. Secondary structure is essentially a statement about which (φ, ψ) basin each residue occupies.

— Global shape and packing —

The geometric summary reports three shape descriptors. Rg (radius of gyration) measures how spread out the Cα atoms are about their centre of mass; compact globular proteins have small Rg, elongated or unfolded ones large. Cα contacts (<8 Å, |i−j|>4) count long-range residue pairs in spatial proximity — high for tightly packed folds, near zero for rods or random coil. The bounding-box extents give the protein's footprint along x, y, z in Å.

Solvent accessibility: the surface area of each residue that a 1.4 Å water probe can touch, in Å². When only backbone atoms are present the absolute values are lower than full-atom SASA (side chains contribute most of the area) and are flagged as backbone-only.

Plot images: a contact map (which residues are close in 3D, as an N×N binary image), a Ramachandran scatter (backbone torsion angles, revealing secondary-structure composition at a glance), and — for AlphaFold structures — a PAE heatmap (pairwise prediction confidence).

— Structural neighborhood —

Foldseek's 3Di representation compresses backbone geometry into a per-residue letter drawn from a learned twenty-state alphabet. It captures the tertiary interaction pattern around each residue — which residues are packed against it in space, regardless of where they are in sequence.

Structural nearest neighbors (via Foldseek easy-search vs the PDB). Reported per hit: target PDB id, E-value, and alignment TM-score. A TM-score above ~0.5 is the conventional threshold for 'same fold'.

— Confidence and disorder —

pLDDT (predicted Local Distance Difference Test) is AlphaFold's per-residue confidence score, ranging from 0 to 100. Values above 90 indicate high confidence (typically well-packed cores); 70–90 is confident; 50–70 low confidence; below 50 usually means the region is disordered or the prediction is unreliable there. AlphaFold stores pLDDT in the mmCIF B-factor column.

For experimental (PDB) structures, the B-factor (temperature factor) quantifies the positional spread of each atom in the crystal — a combination of thermal vibration and static disorder — in units of Å². High B-factors mark flexible loops or poorly resolved regions; low B-factors mark the rigid, well-ordered core.

Predicted Aligned Error (PAE) is an AlphaFold confidence matrix: entry (i, j) is the expected error in the position of residue j, in ångströms, when the prediction is superimposed on the true structure at residue i. Low PAE within a block of residues means that block is internally rigid and well-predicted; high PAE between two blocks means their relative placement is uncertain even if each block individually is confident.